Protein AF-A0A1A8IZM0-F1 (afdb_monomer)

pLDDT: mean 87.42, std 12.99, range [55.34, 97.94]

Nearest PDB structures (foldseek):
  4cue-assembly1_A-2  TM=7.211E-01  e=6.471E-04  Homo sapiens
  4d0f-assembly1_A-2  TM=7.195E-01  e=7.346E-04  Homo sapiens
  7alj-assembly1_A  TM=6.734E-01  e=6.073E-04  Drosophila melanogaster
  4cuf-assembly1_A  TM=7.191E-01  e=1.009E-03  Homo sapiens
  6pog-assembly1_B  TM=6.599E-01  e=1.075E-03  Homo sapiens

Organism: Nothobranchius kuhntae (NCBI:txid321403)

Radius of gyration: 17.99 Å; Cα contacts (8 Å, |Δi|>4): 111; chains: 1; bounding box: 39×26×49 Å

InterPro domains:
  IPR000152 EGF-type aspartate/asparagine hydroxylation site [PS00010] (35-46)
  IPR000742 EGF-like domain [PS01186] (44-57)
  IPR000742 EGF-like domain [PS50026] (20-58)
  IPR000742 EGF-like domain [SM00181] (23-58)
  IPR001881 EGF-like calcium-binding domain [SM00179] (20-58)
  IPR018097 EGF-like calcium-binding, conserved site [PS01187] (20-44)
  IPR024731 NELL2-like, EGF domain [PF12947] (27-57)
  IPR026823 Complement Clr-like EGF domain [PF12662] (2-23)
  IPR052235 Nephronectin domain-containing protein [PTHR24050] (2-59)

Solvent-accessible surface area (backbone atoms only — not comparable to full-atom values): 4319 Å² total; per-residue (Å²): 138,81,91,72,60,58,78,40,36,41,71,35,95,84,73,77,48,67,38,68,49,68,59,47,82,72,58,78,38,19,93,50,25,45,64,44,70,47,92,46,43,68,47,37,41,37,35,92,73,32,48,67,77,4,63,50,46,44,72,65,86,77,71,73,100,70,84,83,131

Mean predicted aligned error: 7.59 Å

Secondary structure (DSSP, 8-state):
----PPTTEEE-TTSS-EEE--GGGG--S-TTEEEEEETTEEEEEEPTTEEESSSSEEE-TT--S----

Sequence (69 aa):
HRCQCWEGFEMAFDGRNCVDIDECSSSPCHINARCINDLGSFRCHCQPGFHGDGFYCALQEGRPKSQCE

Structure (mmCIF, N/CA/C/O backbone):
data_AF-A0A1A8IZM0-F1
#
_entry.id   AF-A0A1A8IZM0-F1
#
loop_
_atom_site.group_PDB
_atom_site.id
_atom_site.type_symbol
_atom_site.label_atom_id
_atom_site.label_alt_id
_atom_site.label_comp_id
_atom_site.label_asym_id
_atom_site.label_entity_id
_atom_site.label_seq_id
_atom_site.pdbx_PDB_ins_code
_atom_site.Cartn_x
_atom_site.Cartn_y
_atom_site.Cartn_z
_atom_site.occupancy
_atom_site.B_iso_or_equiv
_atom_site.auth_seq_id
_atom_site.auth_comp_id
_atom_site.auth_asym_id
_atom_site.auth_atom_id
_atom_site.pdbx_PDB_model_num
ATOM 1 N N . HIS A 1 1 ? 16.515 8.923 -26.688 1.00 59.50 1 HIS A N 1
ATOM 2 C CA . HIS A 1 1 ? 15.523 9.146 -25.616 1.00 59.50 1 HIS A CA 1
ATOM 3 C C . HIS A 1 1 ? 15.493 7.916 -24.722 1.00 59.50 1 HIS A C 1
ATOM 5 O O . HIS A 1 1 ? 15.456 6.819 -25.261 1.00 59.50 1 HIS A O 1
ATOM 11 N N . ARG A 1 2 ? 15.591 8.079 -23.395 1.00 68.81 2 ARG A N 1
ATOM 12 C CA . ARG A 1 2 ? 15.512 6.976 -22.421 1.00 68.81 2 ARG A CA 1
ATOM 13 C C . ARG A 1 2 ? 14.119 6.994 -21.806 1.00 68.81 2 ARG A C 1
ATOM 15 O O . ARG A 1 2 ? 13.783 7.973 -21.143 1.00 68.81 2 ARG A O 1
ATOM 22 N N . CYS A 1 3 ? 13.329 5.957 -22.055 1.00 71.56 3 CYS A N 1
ATOM 23 C CA . CYS A 1 3 ? 12.049 5.769 -21.384 1.00 71.56 3 CYS A CA 1
ATOM 24 C C . CYS A 1 3 ? 12.326 5.522 -19.899 1.00 71.56 3 CYS A C 1
ATOM 26 O O . CYS A 1 3 ? 13.158 4.687 -19.555 1.00 71.56 3 CYS A O 1
ATOM 28 N N . GLN A 1 4 ? 11.697 6.311 -19.039 1.00 84.19 4 GLN A N 1
ATOM 29 C CA . GLN A 1 4 ? 11.711 6.118 -17.594 1.00 84.19 4 GLN A CA 1
ATOM 30 C C . GLN A 1 4 ? 10.266 5.862 -17.185 1.00 84.19 4 GLN A C 1
ATOM 32 O O . GLN A 1 4 ? 9.361 6.495 -17.734 1.00 84.19 4 GLN A O 1
ATOM 37 N N . CYS A 1 5 ? 10.064 4.909 -16.284 1.00 90.38 5 CYS A N 1
ATOM 38 C CA . CYS A 1 5 ? 8.753 4.654 -15.713 1.00 90.38 5 CYS A CA 1
ATOM 39 C C . CYS A 1 5 ? 8.422 5.723 -14.667 1.00 90.38 5 CYS A C 1
ATOM 41 O O . CYS A 1 5 ? 9.320 6.362 -14.114 1.00 90.38 5 CYS A O 1
ATOM 43 N N . TRP A 1 6 ? 7.127 5.947 -14.458 1.00 90.31 6 TRP A N 1
ATOM 44 C CA . TRP A 1 6 ? 6.639 6.821 -13.396 1.00 90.31 6 TRP A CA 1
ATOM 45 C C . TRP A 1 6 ? 6.873 6.167 -12.029 1.00 90.31 6 TRP A C 1
ATOM 47 O O . TRP A 1 6 ? 7.148 4.970 -11.949 1.00 90.31 6 TRP A O 1
ATOM 57 N N . GLU A 1 7 ? 6.782 6.952 -10.957 1.00 90.25 7 GLU A N 1
ATOM 58 C CA . GLU A 1 7 ? 6.837 6.420 -9.592 1.00 90.25 7 GLU A CA 1
ATOM 59 C C . GLU A 1 7 ? 5.747 5.351 -9.386 1.00 90.25 7 GLU A C 1
ATOM 61 O O . GLU A 1 7 ? 4.649 5.493 -9.924 1.00 90.25 7 GLU A O 1
ATOM 66 N N . GLY A 1 8 ? 6.082 4.267 -8.677 1.00 91.25 8 GLY A N 1
ATOM 67 C CA . GLY A 1 8 ? 5.208 3.095 -8.516 1.00 91.25 8 GLY A CA 1
ATOM 68 C C . GLY A 1 8 ? 5.222 2.109 -9.693 1.00 91.25 8 GLY A C 1
ATOM 69 O O . GLY A 1 8 ? 4.465 1.147 -9.700 1.00 91.25 8 GLY A O 1
ATOM 70 N N . PHE A 1 9 ? 6.081 2.311 -10.701 1.00 93.88 9 PHE A N 1
ATOM 71 C CA . PHE A 1 9 ? 6.206 1.404 -11.846 1.00 93.88 9 PHE A CA 1
ATOM 72 C C . PHE A 1 9 ? 7.657 0.986 -12.103 1.00 93.88 9 PHE A C 1
ATOM 74 O O . PHE A 1 9 ? 8.580 1.803 -12.054 1.00 93.88 9 PHE A O 1
ATOM 81 N N . GLU A 1 10 ? 7.855 -0.276 -12.478 1.00 92.38 10 GLU A N 1
ATOM 82 C CA . GLU A 1 10 ? 9.143 -0.819 -12.902 1.00 92.38 10 GLU A CA 1
ATOM 83 C C . GLU A 1 10 ? 9.150 -1.176 -14.392 1.00 92.38 10 GLU A C 1
ATOM 85 O O . GLU A 1 10 ? 8.120 -1.433 -15.017 1.00 92.38 10 GLU A O 1
ATOM 90 N N . MET A 1 11 ? 10.336 -1.151 -15.002 1.00 91.94 11 MET A N 1
ATOM 91 C CA . MET A 1 11 ? 10.479 -1.502 -16.411 1.00 91.94 11 MET A CA 1
ATOM 92 C C . MET A 1 11 ? 10.337 -3.016 -16.571 1.00 91.94 11 MET A C 1
ATOM 94 O O . MET A 1 11 ? 11.112 -3.781 -15.998 1.00 91.94 11 MET A O 1
ATOM 98 N N . ALA A 1 12 ? 9.370 -3.441 -17.381 1.00 89.50 12 ALA A N 1
ATOM 99 C CA . ALA A 1 12 ? 9.168 -4.841 -17.708 1.00 89.50 12 ALA A CA 1
ATOM 100 C C . ALA A 1 12 ? 10.412 -5.432 -18.387 1.00 89.50 12 ALA A C 1
ATOM 102 O O . ALA A 1 12 ? 11.211 -4.726 -19.007 1.00 89.50 12 ALA A O 1
ATOM 103 N N . PHE A 1 13 ? 10.542 -6.759 -18.338 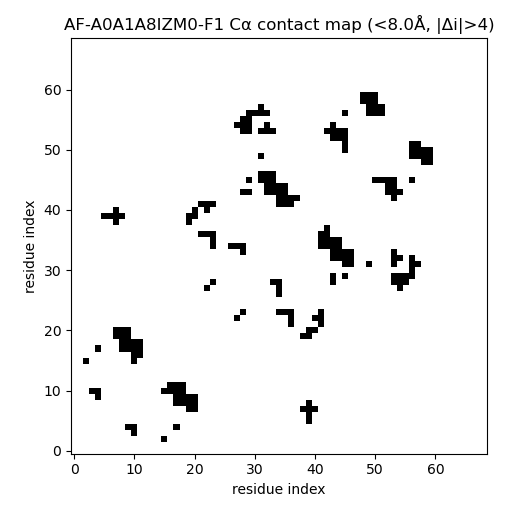1.00 86.25 13 PHE A N 1
ATOM 104 C CA . PHE A 1 13 ? 11.679 -7.474 -18.927 1.00 86.25 13 PHE A CA 1
ATOM 105 C C . PHE A 1 13 ? 11.867 -7.212 -20.436 1.00 86.25 13 PHE A C 1
ATOM 107 O O . PHE A 1 13 ? 12.977 -7.306 -20.953 1.00 86.25 13 PHE A O 1
ATOM 114 N N . ASP A 1 14 ? 10.799 -6.844 -21.149 1.00 85.50 14 ASP A N 1
ATOM 115 C CA . ASP A 1 14 ? 10.858 -6.475 -22.567 1.00 85.50 14 ASP A CA 1
ATOM 116 C C . ASP A 1 14 ? 11.506 -5.101 -22.837 1.00 85.50 14 ASP A C 1
ATOM 118 O O . ASP A 1 14 ? 11.757 -4.758 -23.997 1.00 85.50 14 ASP A O 1
ATOM 122 N N . GLY A 1 15 ? 11.784 -4.319 -21.786 1.00 83.44 15 GLY A N 1
ATOM 123 C CA . GLY A 1 15 ? 12.403 -2.995 -21.844 1.00 83.44 15 GLY A CA 1
ATOM 124 C C . GLY A 1 15 ? 11.539 -1.923 -22.513 1.00 83.44 15 GLY A C 1
ATOM 125 O O . GLY A 1 15 ? 12.055 -0.866 -22.883 1.00 83.44 15 GLY A O 1
ATOM 126 N N . ARG A 1 16 ? 10.251 -2.201 -22.742 1.00 85.00 16 ARG A N 1
ATOM 127 C CA . ARG A 1 16 ? 9.339 -1.343 -23.519 1.00 85.00 16 ARG A CA 1
ATOM 128 C C . ARG A 1 16 ? 8.114 -0.927 -22.729 1.00 85.00 16 ARG A C 1
ATOM 130 O O . ARG A 1 16 ? 7.589 0.154 -22.983 1.00 85.00 16 ARG A O 1
ATOM 137 N N . ASN A 1 17 ? 7.681 -1.765 -21.795 1.00 88.94 17 ASN A N 1
ATOM 138 C CA . ASN A 1 17 ? 6.513 -1.516 -20.970 1.00 88.94 17 ASN A CA 1
ATOM 139 C C . ASN A 1 17 ? 6.913 -1.181 -19.531 1.00 88.94 17 ASN A C 1
ATOM 141 O O . ASN A 1 17 ? 7.937 -1.643 -19.032 1.00 88.94 17 ASN A O 1
ATOM 145 N N . CYS A 1 18 ? 6.088 -0.374 -18.873 1.00 92.94 18 CYS A N 1
ATOM 146 C CA . CYS A 1 18 ? 6.158 -0.157 -17.435 1.00 92.94 18 CYS A CA 1
ATOM 147 C C . CYS A 1 18 ? 5.054 -0.990 -16.794 1.00 92.94 18 CYS A C 1
ATOM 149 O O . CYS A 1 18 ? 3.895 -0.887 -17.204 1.00 92.94 18 CYS A O 1
ATOM 151 N N . VAL A 1 19 ? 5.426 -1.834 -15.842 1.00 93.44 19 VAL A N 1
ATOM 152 C CA . VAL A 1 19 ? 4.492 -2.625 -15.046 1.00 93.44 19 VAL A CA 1
ATOM 153 C C . VAL A 1 19 ? 4.400 -2.023 -13.660 1.00 93.44 19 VAL A C 1
ATOM 155 O O . VAL A 1 19 ? 5.353 -1.429 -13.162 1.00 93.44 19 VAL A O 1
ATOM 158 N N . ASP A 1 20 ? 3.211 -2.120 -13.095 1.00 96.06 20 ASP A N 1
ATOM 159 C CA . ASP A 1 20 ? 2.932 -1.691 -11.736 1.00 96.06 20 ASP A CA 1
ATOM 160 C C . ASP A 1 20 ? 3.792 -2.481 -10.746 1.00 96.06 20 ASP A C 1
ATOM 162 O O . ASP A 1 20 ? 3.941 -3.699 -10.895 1.00 96.06 20 ASP A O 1
ATOM 166 N N . ILE A 1 21 ? 4.382 -1.791 -9.773 1.00 95.69 21 ILE A N 1
ATOM 167 C CA . ILE A 1 21 ? 5.10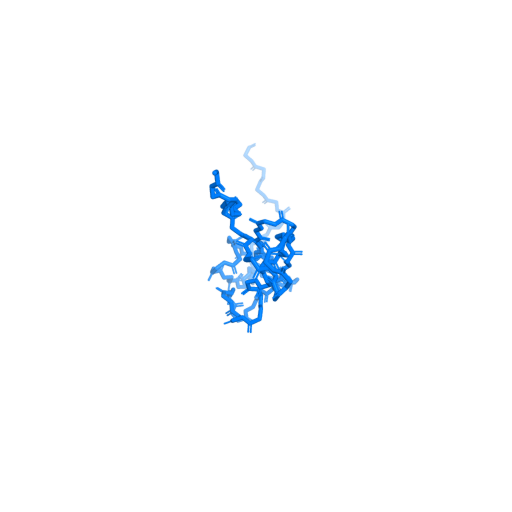2 -2.445 -8.683 1.00 95.69 21 ILE A CA 1
ATOM 168 C C . ILE A 1 21 ? 4.057 -2.891 -7.668 1.00 95.69 21 ILE A C 1
ATOM 170 O O . ILE A 1 21 ? 3.360 -2.063 -7.105 1.00 95.69 21 ILE A O 1
ATOM 174 N N . ASP A 1 22 ? 3.977 -4.190 -7.383 1.00 95.88 22 ASP A N 1
ATOM 175 C CA . ASP A 1 22 ? 3.118 -4.671 -6.298 1.00 95.88 22 ASP A CA 1
ATOM 176 C C . ASP A 1 22 ? 3.788 -4.399 -4.944 1.00 95.88 22 ASP A C 1
ATOM 178 O O . ASP A 1 22 ? 4.516 -5.247 -4.403 1.00 95.88 22 ASP A O 1
ATOM 182 N N . GLU A 1 23 ? 3.572 -3.208 -4.380 1.00 95.81 23 GLU A N 1
ATOM 183 C CA . GLU A 1 23 ? 4.179 -2.842 -3.099 1.00 95.81 23 GLU A CA 1
ATOM 184 C C . GLU A 1 23 ? 3.632 -3.690 -1.939 1.00 95.81 23 GLU A C 1
ATOM 186 O O . GLU A 1 23 ? 4.320 -3.889 -0.929 1.00 95.81 23 GLU A O 1
ATOM 191 N N . CYS A 1 24 ? 2.435 -4.269 -2.094 1.00 96.38 24 CYS A N 1
ATOM 192 C CA . CYS A 1 24 ? 1.826 -5.150 -1.101 1.00 96.38 24 CYS A CA 1
ATOM 193 C C . CYS A 1 24 ? 2.563 -6.480 -0.932 1.00 96.38 24 CYS A C 1
ATOM 195 O O . CYS A 1 24 ? 2.469 -7.084 0.142 1.00 96.38 24 CYS A O 1
ATOM 197 N N . SER A 1 25 ? 3.347 -6.908 -1.925 1.00 95.69 25 SER A N 1
ATOM 198 C CA . SER A 1 25 ? 4.204 -8.098 -1.826 1.00 95.69 25 SER A CA 1
ATOM 199 C C . SER A 1 25 ? 5.185 -8.038 -0.643 1.00 95.69 25 SER A C 1
ATOM 201 O O . SER A 1 25 ? 5.527 -9.070 -0.062 1.00 95.69 25 SER A O 1
ATOM 203 N N . SER A 1 26 ? 5.577 -6.829 -0.223 1.00 95.12 26 SER A N 1
ATOM 204 C CA . SER A 1 26 ? 6.477 -6.590 0.912 1.00 95.12 26 SER A CA 1
ATOM 205 C C . SER A 1 26 ? 5.777 -6.529 2.278 1.00 95.12 26 SER A C 1
ATOM 207 O O . SER A 1 26 ? 6.442 -6.391 3.303 1.00 95.12 26 SER A O 1
ATOM 209 N N . SER A 1 27 ? 4.444 -6.656 2.314 1.00 94.81 27 SER A N 1
ATOM 210 C CA . SER A 1 27 ? 3.616 -6.467 3.517 1.00 94.81 27 SER A CA 1
ATOM 211 C C . SER A 1 27 ? 3.904 -5.147 4.268 1.00 94.81 27 SER A C 1
ATOM 213 O O . SER A 1 27 ? 4.204 -5.174 5.461 1.00 94.81 27 SER A O 1
ATOM 215 N N . PRO A 1 28 ? 3.786 -3.978 3.607 1.00 95.38 28 PRO A N 1
ATOM 216 C CA . PRO A 1 28 ? 4.178 -2.682 4.177 1.00 95.38 28 PRO A CA 1
ATOM 217 C C . PRO A 1 28 ? 3.194 -2.129 5.227 1.00 95.38 28 PRO A C 1
ATOM 219 O O . PRO A 1 28 ? 3.484 -1.140 5.897 1.00 95.38 28 PRO A O 1
ATOM 222 N N . CYS A 1 29 ? 2.009 -2.729 5.352 1.00 97.38 29 CYS A N 1
ATOM 223 C CA . CYS A 1 29 ? 0.931 -2.252 6.215 1.00 97.38 29 CYS A CA 1
ATOM 224 C C . CYS A 1 29 ? 1.025 -2.780 7.652 1.00 97.38 29 CYS A C 1
ATOM 226 O O . CYS A 1 29 ? 1.731 -3.745 7.942 1.00 97.38 29 CYS A O 1
ATOM 228 N N . HIS A 1 30 ? 0.235 -2.192 8.557 1.00 97.25 30 HIS A N 1
ATOM 229 C CA . HIS A 1 30 ? 0.086 -2.710 9.916 1.00 97.25 30 HIS A CA 1
ATOM 230 C C . HIS A 1 30 ? -0.392 -4.171 9.917 1.00 97.25 30 HIS A C 1
ATOM 232 O O . HIS A 1 30 ? -1.185 -4.572 9.068 1.00 97.25 30 HIS A O 1
ATOM 238 N N . ILE A 1 31 ? -0.025 -4.944 10.945 1.00 96.38 31 ILE A N 1
ATOM 239 C CA . ILE A 1 31 ? -0.457 -6.349 11.095 1.00 96.38 31 ILE A CA 1
ATOM 240 C C . ILE A 1 31 ? -1.989 -6.518 11.126 1.00 96.38 31 ILE A C 1
ATOM 242 O O . ILE A 1 31 ? -2.520 -7.534 10.690 1.00 96.38 31 ILE A O 1
ATOM 246 N N . ASN A 1 32 ? -2.700 -5.486 11.593 1.00 96.44 32 ASN A N 1
ATOM 247 C CA . ASN A 1 32 ? -4.168 -5.418 11.614 1.00 96.44 32 ASN A CA 1
ATOM 248 C C . ASN A 1 32 ? -4.739 -4.578 10.459 1.00 96.44 32 ASN A C 1
ATOM 250 O O . ASN A 1 32 ? -5.817 -3.999 10.587 1.00 96.44 32 ASN A O 1
ATOM 254 N N . ALA A 1 33 ? -4.015 -4.463 9.350 1.00 97.19 33 ALA A N 1
ATOM 255 C CA . ALA A 1 33 ? -4.465 -3.821 8.126 1.00 97.19 33 ALA A CA 1
ATOM 256 C C . ALA A 1 33 ? -4.380 -4.789 6.945 1.00 97.19 33 ALA A C 1
ATOM 258 O O . ALA A 1 33 ? -3.630 -5.761 6.947 1.00 97.19 33 ALA A O 1
ATOM 259 N N . ARG A 1 34 ? -5.177 -4.514 5.919 1.00 96.81 34 ARG A N 1
ATOM 260 C CA . ARG A 1 34 ? -5.093 -5.139 4.606 1.00 96.81 34 ARG A CA 1
ATOM 261 C C . ARG A 1 34 ? -4.417 -4.165 3.652 1.00 96.81 34 ARG A C 1
ATOM 263 O O . ARG A 1 34 ? -4.874 -3.029 3.520 1.00 96.81 34 ARG A O 1
ATOM 270 N N . CYS A 1 35 ? -3.374 -4.632 2.977 1.00 97.69 35 CYS A N 1
ATOM 271 C CA . CYS A 1 35 ? -2.778 -3.913 1.859 1.00 97.69 35 CYS A CA 1
ATOM 272 C C . CYS A 1 35 ? -3.647 -4.077 0.608 1.00 97.69 35 CYS A C 1
ATOM 274 O O . CYS A 1 35 ? -4.151 -5.170 0.339 1.00 97.69 35 CYS A O 1
ATOM 276 N N . ILE A 1 36 ? -3.862 -2.985 -0.118 1.00 96.69 36 ILE A N 1
ATOM 277 C CA . ILE A 1 36 ? -4.563 -2.947 -1.399 1.00 96.69 36 ILE A CA 1
ATOM 278 C C . ILE A 1 36 ? -3.600 -2.308 -2.392 1.00 96.69 36 ILE A C 1
ATOM 280 O O . ILE A 1 36 ? -3.251 -1.140 -2.228 1.00 96.69 36 ILE A O 1
ATOM 284 N N . ASN A 1 37 ? -3.181 -3.089 -3.384 1.00 96.12 37 ASN A N 1
ATOM 285 C CA . ASN A 1 37 ? -2.355 -2.610 -4.479 1.00 96.12 37 ASN A CA 1
ATOM 286 C C . ASN A 1 37 ? -3.243 -1.841 -5.466 1.00 96.12 37 ASN A C 1
ATOM 288 O O . ASN A 1 37 ? -4.233 -2.392 -5.957 1.00 96.12 37 ASN A O 1
ATOM 292 N N . ASP A 1 38 ? -2.931 -0.575 -5.707 1.00 95.62 38 ASP A N 1
ATOM 293 C CA . ASP A 1 38 ? -3.572 0.274 -6.707 1.00 95.62 38 ASP A CA 1
ATOM 294 C C . ASP A 1 38 ? -2.544 0.563 -7.823 1.00 95.62 38 ASP A C 1
ATOM 296 O O . ASP A 1 38 ? -1.355 0.327 -7.680 1.00 95.62 38 ASP A O 1
ATOM 300 N N . LEU A 1 39 ? -2.974 1.064 -8.980 1.00 94.88 39 LEU A N 1
ATOM 301 C CA . LEU A 1 39 ? -2.014 1.353 -10.052 1.00 94.88 39 LEU A CA 1
ATOM 302 C C . LEU A 1 39 ? -1.131 2.556 -9.681 1.00 94.88 39 LEU A C 1
ATOM 304 O O . LEU A 1 39 ? -1.636 3.670 -9.521 1.00 94.88 39 LEU A O 1
ATOM 308 N N . GLY A 1 40 ? 0.177 2.328 -9.599 1.00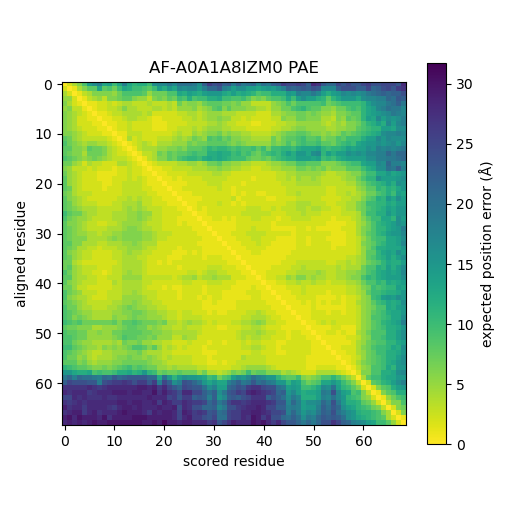 93.31 40 GLY A N 1
ATOM 309 C CA . GLY A 1 40 ? 1.224 3.286 -9.259 1.00 93.31 40 GLY A CA 1
ATOM 310 C C . GLY A 1 40 ? 1.352 3.591 -7.768 1.00 93.31 40 GLY A C 1
ATOM 311 O O . GLY A 1 40 ? 2.025 4.560 -7.419 1.00 93.31 40 GLY A O 1
ATOM 312 N N . SER A 1 41 ? 0.646 2.861 -6.898 1.00 95.56 41 SER A N 1
ATOM 313 C CA . SER A 1 41 ? 0.696 3.062 -5.446 1.00 95.56 41 SER A CA 1
ATOM 314 C C . SER A 1 41 ? -0.010 1.940 -4.690 1.00 95.56 41 SER A C 1
ATOM 316 O O . SER A 1 41 ? -0.793 1.186 -5.243 1.00 95.56 41 SER A O 1
ATOM 318 N N . PHE A 1 42 ? 0.084 1.955 -3.368 1.00 96.56 42 PHE A N 1
ATOM 319 C CA . PHE A 1 42 ? -0.721 1.089 -2.519 1.00 96.56 42 PHE A CA 1
ATOM 320 C C . PHE A 1 42 ? -1.394 1.880 -1.402 1.00 96.56 42 PHE A C 1
ATOM 322 O O . PHE A 1 42 ? -0.971 2.975 -1.018 1.00 96.56 42 PHE A O 1
ATOM 329 N N . ARG A 1 43 ? -2.438 1.290 -0.821 1.00 96.38 43 ARG A N 1
ATOM 330 C CA . ARG A 1 43 ? -3.060 1.798 0.405 1.00 96.38 43 ARG A CA 1
ATOM 331 C C . ARG A 1 43 ? -3.249 0.701 1.432 1.00 96.38 43 ARG A C 1
ATOM 333 O O . ARG A 1 43 ? -3.590 -0.439 1.119 1.00 96.38 43 ARG A O 1
ATOM 340 N N . CYS A 1 44 ? -3.100 1.088 2.689 1.00 97.94 44 CYS A N 1
ATOM 341 C CA . CYS A 1 44 ? -3.375 0.235 3.829 1.00 97.94 44 CYS A CA 1
ATOM 342 C C . CYS A 1 44 ? -4.751 0.568 4.402 1.00 97.94 44 CYS A C 1
ATOM 344 O O . CYS A 1 44 ? -5.064 1.725 4.671 1.00 97.94 44 CYS A O 1
ATOM 346 N N . HIS A 1 45 ? -5.583 -0.447 4.614 1.00 96.56 45 HIS A N 1
ATOM 347 C CA . HIS A 1 45 ? -6.886 -0.284 5.248 1.00 96.56 45 HIS A CA 1
ATOM 348 C C . HIS A 1 45 ? -6.961 -1.133 6.509 1.00 96.56 45 HIS A C 1
ATOM 350 O O . HIS A 1 45 ? -6.801 -2.350 6.431 1.00 96.56 45 HIS A O 1
ATOM 356 N N . CYS A 1 46 ? -7.212 -0.516 7.665 1.00 96.38 46 CYS A N 1
ATOM 357 C CA . CYS A 1 46 ? -7.393 -1.263 8.906 1.00 96.38 46 CYS A CA 1
ATOM 358 C C . CYS A 1 46 ? -8.508 -2.308 8.762 1.00 96.38 46 CYS A C 1
ATOM 360 O O . CYS A 1 46 ? -9.527 -2.081 8.109 1.00 96.38 46 CYS A O 1
ATOM 362 N N . GLN A 1 47 ? -8.296 -3.478 9.355 1.00 95.19 47 GLN A N 1
ATOM 363 C CA . GLN A 1 47 ? -9.287 -4.545 9.368 1.00 95.19 47 GLN A CA 1
ATOM 364 C C . GLN A 1 47 ? -10.535 -4.118 10.160 1.00 95.19 47 GLN A C 1
ATOM 366 O O . GLN A 1 47 ? -10.443 -3.251 11.034 1.00 95.19 47 GLN A O 1
ATOM 371 N N . PRO A 1 48 ? -11.708 -4.725 9.896 1.00 92.00 48 PRO A N 1
ATOM 372 C CA . PRO A 1 48 ? -12.928 -4.419 10.638 1.00 92.00 48 PRO A CA 1
ATOM 373 C C . PRO A 1 48 ? -12.722 -4.500 12.159 1.00 92.00 48 PRO A C 1
ATOM 375 O O . PRO A 1 48 ? -12.161 -5.469 12.661 1.00 92.00 48 PRO A O 1
ATOM 378 N N . GLY A 1 49 ? -13.174 -3.473 12.885 1.00 90.12 49 GLY A N 1
ATOM 379 C CA . GLY A 1 49 ? -12.967 -3.335 14.337 1.00 90.12 49 GLY A CA 1
ATOM 380 C C . GLY A 1 49 ? -11.723 -2.522 14.724 1.00 90.12 49 GLY A C 1
ATOM 381 O O . GLY A 1 49 ? -11.656 -1.985 15.832 1.00 90.12 49 GLY A O 1
ATOM 382 N N . PHE A 1 50 ? -10.787 -2.329 13.794 1.00 91.06 50 PHE A N 1
ATOM 383 C CA . PHE A 1 50 ? -9.614 -1.484 13.981 1.00 91.06 50 PHE A CA 1
ATOM 384 C C . PHE A 1 50 ? -9.759 -0.154 13.246 1.00 91.06 50 PHE A C 1
ATOM 386 O O . PHE A 1 50 ? -10.395 -0.063 12.199 1.00 91.06 50 PHE A O 1
ATOM 393 N N . HIS A 1 51 ? -9.134 0.884 13.790 1.00 91.50 51 HIS A N 1
ATOM 394 C CA . HIS A 1 51 ? -9.116 2.213 13.193 1.00 91.50 51 HIS A CA 1
ATOM 395 C C . HIS A 1 51 ? -7.712 2.810 13.251 1.00 91.50 51 HIS A C 1
ATOM 397 O O . HIS A 1 51 ? -6.939 2.520 14.168 1.00 91.50 51 HIS A O 1
ATOM 403 N N . GLY A 1 52 ? -7.415 3.668 12.280 1.00 92.56 52 GLY A N 1
ATOM 404 C CA . GLY A 1 52 ? -6.129 4.331 12.125 1.00 92.56 52 GLY A CA 1
ATOM 405 C C . GLY A 1 52 ? -5.869 4.681 10.663 1.00 92.56 52 GLY A C 1
ATOM 406 O O . GLY A 1 52 ? -6.808 4.753 9.870 1.00 92.56 52 GLY A O 1
ATOM 407 N N . ASP A 1 53 ? -4.605 4.895 10.316 1.00 94.25 53 ASP A N 1
ATOM 408 C CA . ASP A 1 53 ? -4.147 5.273 8.971 1.00 94.25 53 ASP A CA 1
ATOM 409 C C . ASP A 1 53 ? -3.768 4.063 8.092 1.00 94.25 53 ASP A C 1
ATOM 411 O O . ASP A 1 53 ? -3.361 4.226 6.945 1.00 94.25 53 ASP A O 1
ATOM 415 N N . GLY A 1 54 ? -3.900 2.841 8.620 1.00 94.06 54 GLY A N 1
ATOM 416 C CA . GLY A 1 54 ? -3.527 1.601 7.939 1.00 94.06 54 GLY A CA 1
ATOM 417 C C . GLY A 1 54 ? -2.070 1.175 8.161 1.00 94.06 54 GLY A C 1
ATOM 418 O O . GLY A 1 54 ? -1.774 -0.018 8.068 1.00 94.06 54 GLY A O 1
ATOM 419 N N . PHE A 1 55 ? -1.183 2.103 8.525 1.00 94.56 55 PHE A N 1
ATOM 420 C CA . PHE A 1 55 ? 0.186 1.814 8.979 1.00 94.56 55 PHE A CA 1
ATOM 421 C C . PHE A 1 55 ? 0.246 1.607 10.494 1.00 94.56 55 PHE A C 1
ATOM 423 O O . PHE A 1 55 ? 1.077 0.854 11.000 1.00 94.56 55 PHE A O 1
ATOM 430 N N . TYR A 1 56 ? -0.715 2.184 11.206 1.00 94.69 56 TYR A N 1
ATOM 431 C CA . TYR A 1 56 ? -1.036 1.915 12.590 1.00 94.69 56 TYR A CA 1
ATOM 432 C C . TYR A 1 56 ? -2.539 1.665 12.719 1.00 94.69 56 TYR A C 1
ATOM 434 O O . TYR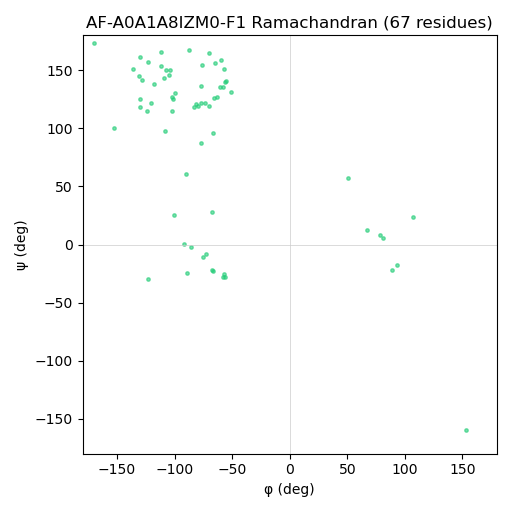 A 1 56 ? -3.357 2.490 12.315 1.00 94.69 56 TYR A O 1
ATOM 442 N N . CYS A 1 57 ? -2.916 0.522 13.291 1.00 94.69 57 CYS A N 1
ATOM 443 C CA . CYS A 1 57 ? -4.316 0.165 13.505 1.00 94.69 57 CYS A CA 1
ATOM 444 C C . CYS A 1 57 ? -4.526 -0.283 14.948 1.00 94.69 57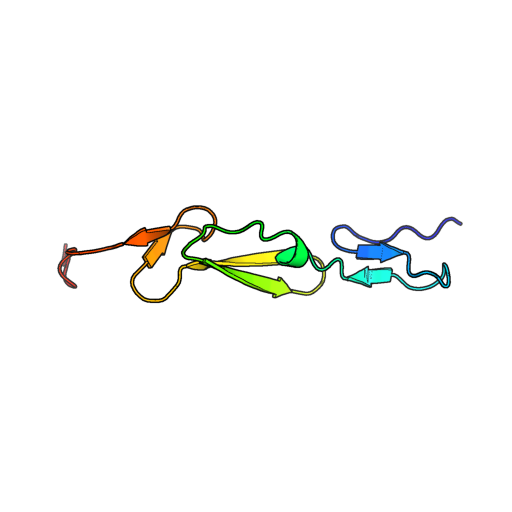 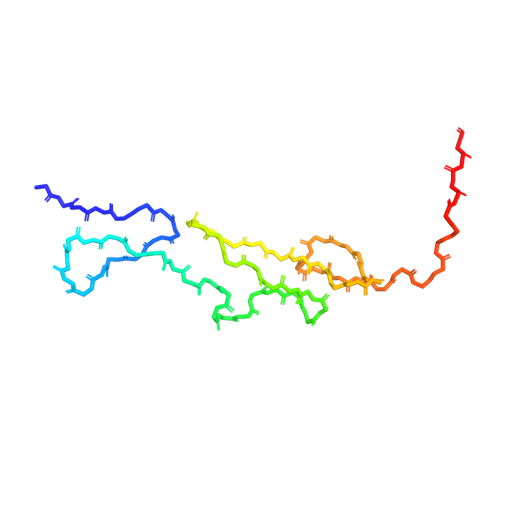CYS A C 1
ATOM 446 O O . CYS A 1 57 ? -3.979 -1.304 15.375 1.00 94.69 57 CYS A O 1
ATOM 448 N N . ALA A 1 58 ? -5.363 0.453 15.674 1.00 92.12 58 ALA A N 1
ATOM 449 C CA . ALA A 1 58 ? -5.731 0.154 17.051 1.00 92.12 58 ALA A CA 1
ATOM 450 C C . ALA A 1 58 ? -7.186 -0.315 17.132 1.00 92.12 58 ALA A C 1
ATOM 452 O O . ALA A 1 58 ? -8.055 0.186 16.411 1.00 92.12 58 ALA A O 1
ATOM 453 N N . LEU A 1 59 ? -7.453 -1.273 18.023 1.00 86.44 59 LEU A N 1
ATOM 454 C CA . LEU A 1 59 ? -8.819 -1.640 18.374 1.00 86.44 59 LEU A CA 1
ATOM 455 C C . LEU A 1 59 ? -9.496 -0.431 19.019 1.00 86.44 59 LEU A C 1
ATOM 457 O O . LEU A 1 59 ? -8.986 0.121 19.994 1.00 86.44 59 LEU A O 1
ATOM 461 N N . GLN A 1 60 ? -10.662 -0.043 18.512 1.00 70.44 60 GLN A N 1
ATOM 462 C CA . GLN A 1 60 ? -11.544 0.856 19.253 1.00 70.44 60 GLN A CA 1
ATOM 463 C C . GLN A 1 60 ? -12.504 0.026 20.115 1.00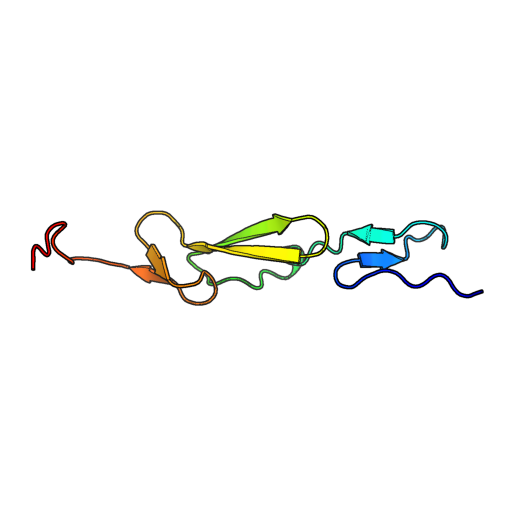 70.44 60 GLN A C 1
ATOM 465 O O . GLN A 1 60 ? -13.719 0.100 19.945 1.00 70.44 60 GLN A O 1
ATOM 470 N N . GLU A 1 61 ? -11.966 -0.768 21.046 1.00 63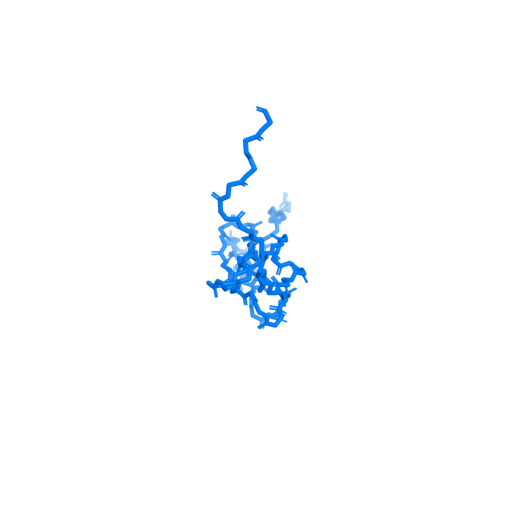.72 61 GLU A N 1
ATOM 471 C CA . GLU A 1 61 ? -12.775 -1.349 22.122 1.00 63.72 61 GLU A CA 1
ATOM 472 C C . GLU A 1 61 ? -13.252 -0.193 23.023 1.00 63.72 61 GLU A C 1
ATOM 474 O O . GLU A 1 61 ? -12.520 0.285 23.887 1.00 63.72 61 GLU A O 1
ATOM 479 N N . GLY A 1 62 ? -14.470 0.309 22.790 1.00 59.84 62 GLY A N 1
ATOM 480 C CA . GLY A 1 62 ? -15.191 1.109 23.787 1.00 59.84 62 GLY A CA 1
ATOM 481 C C . GLY A 1 62 ? -15.335 2.622 23.577 1.00 59.84 62 GLY A C 1
ATOM 482 O O . GLY A 1 62 ? -15.608 3.312 24.558 1.00 59.84 62 GLY A O 1
ATOM 483 N N . ARG A 1 63 ? -15.254 3.182 22.359 1.00 57.38 63 ARG A N 1
ATOM 484 C CA . ARG A 1 63 ? -15.849 4.522 22.143 1.00 57.38 63 ARG A CA 1
ATOM 485 C C . ARG A 1 63 ? -17.367 4.389 21.952 1.00 57.38 63 ARG A C 1
ATOM 487 O O . ARG A 1 63 ? -17.782 3.718 21.004 1.00 57.38 63 ARG A O 1
ATOM 494 N N . PRO A 1 64 ? -18.219 4.992 22.805 1.00 57.38 64 PRO A N 1
ATOM 495 C CA . PRO A 1 64 ? -19.657 5.014 22.555 1.00 57.38 64 PRO A CA 1
ATOM 496 C C . PRO A 1 64 ? -19.933 5.682 21.201 1.00 57.38 64 PRO A C 1
ATOM 498 O O . PRO A 1 64 ? -19.361 6.725 20.888 1.00 57.38 64 PRO A O 1
ATOM 501 N N . LYS A 1 65 ? -20.822 5.085 20.395 1.00 61.84 65 LYS A N 1
ATOM 502 C CA . LYS A 1 65 ? -21.244 5.558 19.057 1.00 61.84 65 LYS A CA 1
ATOM 503 C C . LYS A 1 65 ? -22.058 6.873 19.080 1.00 61.84 65 LYS A C 1
ATOM 505 O O . LYS A 1 65 ? -22.880 7.103 18.200 1.00 61.84 65 LYS A O 1
ATOM 510 N N . SER A 1 66 ? -21.853 7.732 20.074 1.00 62.56 66 SER A N 1
ATOM 511 C CA . SER A 1 66 ? -22.507 9.033 20.194 1.00 62.56 66 SER A CA 1
ATOM 512 C C . SER A 1 66 ? -21.619 9.998 20.977 1.00 62.56 66 SER A C 1
ATOM 514 O O . SER A 1 66 ? -21.604 9.976 22.207 1.00 62.56 66 SER A O 1
ATOM 516 N N . GLN A 1 67 ? -20.911 10.871 20.268 1.00 58.12 67 GLN A N 1
ATOM 517 C CA . GLN A 1 67 ? -20.588 12.190 20.794 1.00 58.12 67 GLN A CA 1
ATOM 518 C C . GLN A 1 67 ? -21.459 13.168 20.004 1.00 58.12 67 GLN A C 1
ATOM 520 O O . GLN A 1 67 ? -21.169 13.467 18.850 1.00 58.12 67 GLN A O 1
ATOM 525 N N . CYS A 1 68 ? -22.587 13.560 20.597 1.00 55.34 68 CYS A N 1
ATOM 526 C CA . CYS A 1 68 ? -23.226 14.821 20.245 1.00 55.34 68 CYS A CA 1
ATOM 527 C C . CYS A 1 68 ? -22.491 15.891 21.054 1.00 55.34 68 CYS A C 1
ATOM 529 O O . CYS A 1 68 ? -22.488 15.809 22.284 1.00 55.34 68 CYS A O 1
ATOM 531 N N . GLU A 1 69 ? -21.850 16.834 20.372 1.00 56.62 69 GLU A N 1
ATOM 532 C CA . GLU A 1 69 ? -21.586 18.168 20.923 1.00 56.62 69 G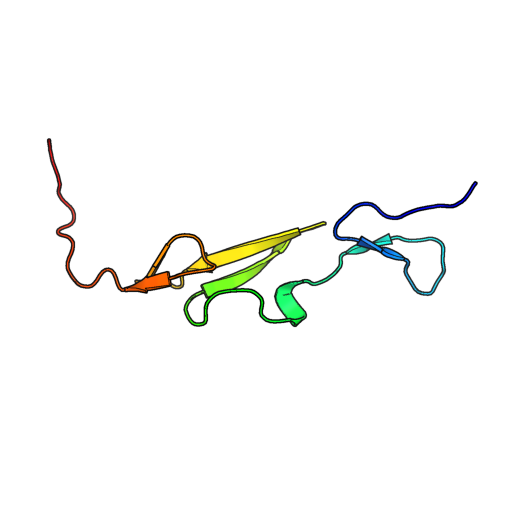LU A CA 1
ATOM 533 C C . GLU A 1 69 ? -22.728 19.097 20.511 1.00 56.62 69 GLU A C 1
ATOM 535 O O . GLU A 1 69 ? -23.192 18.972 19.351 1.00 56.62 69 GLU A O 1
#

Foldseek 3Di:
DQDDDDAQWDQDPVNPDTDGDQPCVVVQFDPQWDWDRDGNDIATGGHPQWDDRRNDTDGPPDDPPDDDD